Protein AF-A0A966QET1-F1 (afdb_monomer_lite)

Structure (mmCIF, N/CA/C/O backbone):
data_AF-A0A966QET1-F1
#
_entry.id   AF-A0A966QET1-F1
#
loop_
_atom_site.group_PDB
_atom_site.id
_atom_site.type_symbol
_atom_site.label_atom_id
_atom_site.label_alt_id
_atom_site.label_comp_id
_atom_site.label_asym_id
_atom_site.label_entity_id
_atom_site.label_seq_id
_atom_site.pdbx_PDB_ins_code
_atom_site.Cartn_x
_atom_site.Cartn_y
_atom_site.Cartn_z
_atom_site.occupancy
_atom_site.B_iso_or_equiv
_atom_site.auth_seq_id
_atom_site.auth_comp_id
_atom_site.auth_asym_id
_atom_site.auth_atom_id
_atom_site.pdbx_PDB_model_num
ATOM 1 N N . GLU A 1 1 ? -12.473 0.098 18.971 1.00 45.75 1 GLU A N 1
ATOM 2 C CA . GLU A 1 1 ? -12.040 0.941 17.840 1.00 45.75 1 GLU A CA 1
ATOM 3 C C . GLU A 1 1 ? -10.713 0.383 17.363 1.00 45.75 1 GLU A C 1
ATOM 5 O O . GLU A 1 1 ? -9.867 0.121 18.208 1.00 45.75 1 GLU A O 1
ATOM 10 N N . ASN A 1 2 ? -10.595 0.048 16.079 1.00 46.47 2 ASN A N 1
ATOM 11 C CA . ASN A 1 2 ? -9.387 -0.560 15.522 1.00 46.47 2 ASN A CA 1
ATOM 12 C C . ASN A 1 2 ? -8.390 0.574 15.229 1.00 46.47 2 ASN A C 1
ATOM 14 O O . ASN A 1 2 ? -8.690 1.391 14.356 1.00 46.47 2 ASN A O 1
ATOM 18 N N . PRO A 1 3 ? -7.287 0.724 15.986 1.00 50.38 3 PRO A N 1
ATOM 19 C CA . PRO A 1 3 ? -6.400 1.862 15.831 1.00 50.38 3 PRO A CA 1
ATOM 20 C C . PRO A 1 3 ? -5.511 1.600 14.616 1.00 50.38 3 PRO A C 1
ATOM 22 O O . PRO A 1 3 ? -4.423 1.044 14.723 1.00 50.38 3 PRO A O 1
ATOM 25 N N . SER A 1 4 ? -6.030 2.007 13.467 1.00 58.97 4 SER A N 1
ATOM 26 C CA . SER A 1 4 ? -5.341 2.155 12.195 1.00 58.97 4 SER A CA 1
ATOM 27 C C . SER A 1 4 ? -4.962 0.855 11.463 1.00 58.97 4 SER A C 1
ATOM 29 O O . SER A 1 4 ? -4.161 0.040 11.922 1.00 58.97 4 SER A O 1
ATOM 31 N N . ALA A 1 5 ? -5.514 0.689 10.259 1.00 59.53 5 ALA A N 1
ATOM 32 C CA . ALA A 1 5 ? -5.198 -0.399 9.344 1.00 59.53 5 ALA A CA 1
ATOM 33 C C . ALA A 1 5 ? -3.702 -0.388 9.012 1.00 59.53 5 ALA A C 1
ATOM 35 O O . ALA A 1 5 ? -3.131 0.642 8.646 1.00 59.53 5 ALA A O 1
ATOM 36 N N . ARG A 1 6 ? -3.041 -1.540 9.131 1.00 69.81 6 ARG A N 1
ATOM 37 C CA . ARG A 1 6 ? -1.587 -1.642 8.948 1.00 69.81 6 ARG A CA 1
ATOM 38 C C . ARG A 1 6 ? -1.250 -1.697 7.469 1.00 69.81 6 ARG A C 1
ATOM 40 O O . ARG A 1 6 ? -1.812 -2.505 6.744 1.00 69.81 6 ARG A O 1
ATOM 47 N N . VAL A 1 7 ? -0.294 -0.899 7.012 1.00 73.88 7 VAL A N 1
ATOM 48 C CA . VAL A 1 7 ? 0.128 -0.887 5.606 1.00 73.88 7 VAL A CA 1
ATOM 49 C C . VAL A 1 7 ? 1.465 -1.599 5.466 1.00 73.88 7 VAL A C 1
ATOM 51 O O . VAL A 1 7 ? 2.443 -1.177 6.075 1.00 73.88 7 VAL A O 1
ATOM 54 N N . LEU A 1 8 ? 1.523 -2.653 4.654 1.00 72.69 8 LEU A N 1
ATOM 55 C CA . LEU A 1 8 ? 2.761 -3.338 4.277 1.00 72.69 8 LEU A CA 1
ATOM 56 C C . LEU A 1 8 ? 3.186 -2.901 2.875 1.00 72.69 8 LEU A C 1
ATOM 58 O O . LEU A 1 8 ? 2.432 -3.131 1.936 1.00 72.69 8 LEU A O 1
ATOM 62 N N . VAL A 1 9 ? 4.391 -2.348 2.715 1.00 75.69 9 VAL A N 1
ATOM 63 C CA . VAL A 1 9 ? 4.962 -2.022 1.393 1.00 75.69 9 VAL A CA 1
ATOM 64 C C . VAL A 1 9 ? 6.127 -2.952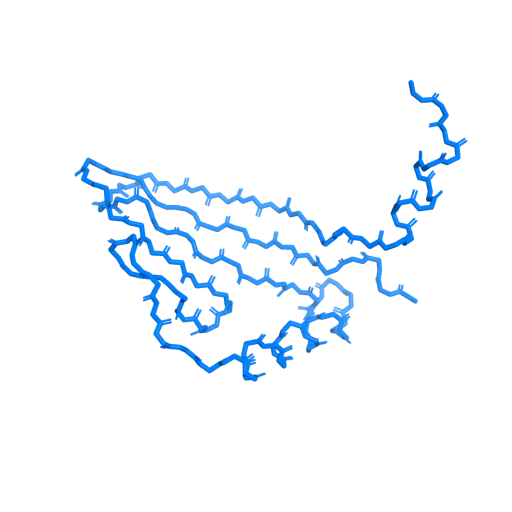 1.082 1.00 75.69 9 VAL A C 1
ATOM 66 O O . VAL A 1 9 ? 7.095 -2.967 1.838 1.00 75.69 9 VAL A O 1
ATOM 69 N N . CYS A 1 10 ? 6.062 -3.691 -0.028 1.00 72.94 10 CYS A N 1
ATOM 70 C CA . CYS A 1 10 ? 7.177 -4.498 -0.545 1.00 72.94 10 CYS A CA 1
ATOM 71 C C . CYS A 1 10 ? 7.699 -3.907 -1.865 1.00 72.94 10 CYS A C 1
ATOM 73 O O . CYS A 1 10 ? 6.880 -3.678 -2.749 1.00 72.94 10 CYS A O 1
ATOM 75 N N . GLY A 1 11 ? 9.013 -3.670 -1.988 1.00 61.53 11 GLY A N 1
ATOM 76 C CA . GLY A 1 11 ? 9.683 -3.037 -3.146 1.00 61.53 11 GLY A CA 1
ATOM 77 C C . GLY A 1 11 ? 10.706 -3.945 -3.844 1.00 61.53 11 GLY A C 1
ATOM 78 O O . GLY A 1 11 ? 11.302 -4.750 -3.138 1.00 61.53 11 GLY A O 1
A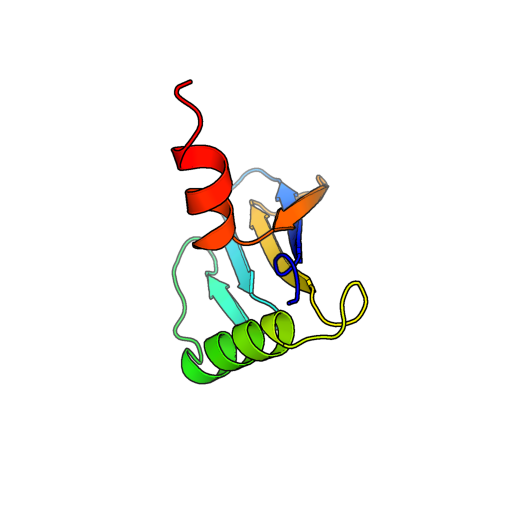TOM 79 N N . HIS A 1 12 ? 10.966 -3.776 -5.153 1.00 64.50 12 HIS A N 1
ATOM 80 C CA . HIS A 1 12 ? 12.142 -4.314 -5.883 1.00 64.50 12 HIS A CA 1
ATOM 81 C C . HIS A 1 12 ? 12.782 -3.249 -6.811 1.00 64.50 12 HIS A C 1
ATOM 83 O O . HIS A 1 12 ? 12.022 -2.414 -7.292 1.00 64.50 12 HIS A O 1
ATOM 89 N N . SER A 1 13 ? 14.121 -3.219 -7.016 1.00 53.72 13 SER A N 1
ATOM 90 C CA . SER A 1 13 ? 14.868 -2.074 -7.626 1.00 53.72 13 SER A CA 1
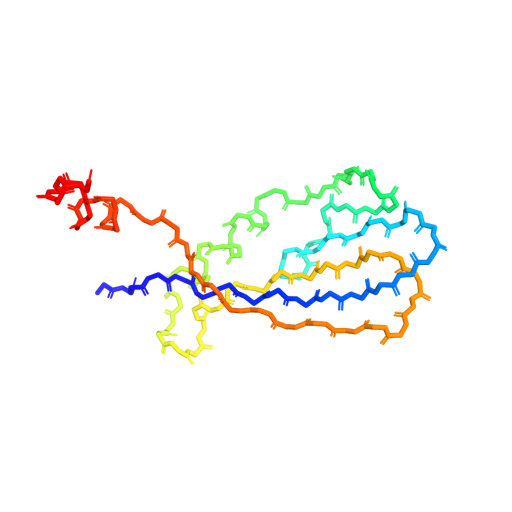ATOM 91 C C . SER A 1 13 ? 15.842 -2.395 -8.772 1.00 53.72 13 SER A C 1
ATOM 93 O O . SER A 1 13 ? 16.637 -3.331 -8.614 1.00 53.72 13 SER A O 1
ATOM 95 N N . THR A 1 14 ? 15.855 -1.578 -9.855 1.00 56.09 14 THR A N 1
ATOM 96 C CA . THR A 1 14 ? 16.712 -1.808 -11.066 1.00 56.09 14 THR A CA 1
ATOM 97 C C . THR A 1 14 ? 16.715 -0.708 -12.130 1.00 56.09 14 THR A C 1
ATOM 99 O O . THR A 1 14 ? 15.820 0.129 -12.200 1.00 56.09 14 THR A O 1
ATOM 102 N N . GLY A 1 15 ? 17.717 -0.765 -13.015 1.00 47.59 15 GLY A N 1
ATOM 103 C CA . GLY A 1 15 ? 17.931 0.158 -14.127 1.00 47.59 15 GLY A CA 1
ATOM 104 C C . GLY A 1 15 ? 16.903 0.043 -15.256 1.00 47.59 15 GLY A C 1
ATOM 105 O O . GLY A 1 15 ? 16.924 -0.895 -16.040 1.00 47.59 15 GLY A O 1
ATOM 106 N N . GLY A 1 16 ? 16.074 1.080 -15.373 1.00 59.28 16 GLY A N 1
ATOM 107 C CA . GLY A 1 16 ? 14.963 1.191 -16.318 1.00 59.28 16 GLY A CA 1
ATOM 108 C C . GLY A 1 16 ? 13.701 1.550 -15.539 1.00 59.28 16 GLY A C 1
ATOM 109 O O . GLY A 1 16 ? 13.354 0.873 -14.576 1.00 59.28 16 GLY A O 1
ATOM 110 N N . LEU A 1 17 ? 13.034 2.654 -15.884 1.00 60.28 17 LEU A N 1
ATOM 111 C CA . LEU A 1 17 ? 11.945 3.208 -15.071 1.00 60.28 17 LEU A CA 1
ATOM 112 C C . LEU A 1 17 ? 10.632 2.437 -15.315 1.00 60.28 17 LEU A C 1
ATOM 114 O O . LEU A 1 17 ? 9.709 2.932 -15.951 1.00 60.28 17 LEU A O 1
ATOM 118 N N . VAL A 1 18 ? 10.564 1.196 -14.832 1.00 77.31 18 VAL A N 1
ATOM 119 C CA . VAL A 1 18 ? 9.356 0.355 -14.818 1.00 77.31 18 VAL A CA 1
ATOM 120 C C . VAL A 1 18 ? 8.778 0.367 -13.408 1.00 77.31 18 VAL A C 1
ATOM 122 O O . VAL A 1 18 ? 9.309 -0.270 -12.503 1.00 77.31 18 VAL A O 1
ATOM 125 N N . VAL A 1 19 ? 7.695 1.120 -13.212 1.00 89.38 19 VAL A N 1
ATOM 126 C CA . VAL A 1 19 ? 6.958 1.159 -11.941 1.00 89.38 19 VAL A CA 1
ATOM 127 C C . VAL A 1 19 ? 5.675 0.350 -12.074 1.00 89.38 19 VAL A C 1
ATOM 129 O O . VAL A 1 19 ? 4.906 0.561 -13.011 1.00 89.38 19 VAL A O 1
ATOM 132 N N . ALA A 1 20 ? 5.421 -0.558 -11.137 1.00 92.94 20 ALA A N 1
ATOM 133 C CA . ALA A 1 20 ? 4.147 -1.261 -11.043 1.00 92.94 20 ALA A CA 1
ATOM 1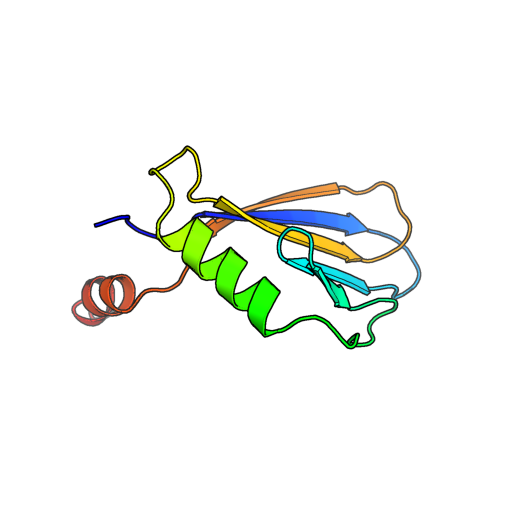34 C C . ALA A 1 20 ? 3.648 -1.280 -9.596 1.00 92.94 20 ALA A C 1
ATOM 136 O O . ALA A 1 20 ? 4.438 -1.388 -8.656 1.00 92.94 20 ALA A O 1
ATOM 137 N N . LEU A 1 21 ? 2.336 -1.134 -9.420 1.00 94.00 21 LEU A N 1
ATOM 138 C CA . LEU A 1 21 ? 1.700 -0.941 -8.117 1.00 94.00 21 LEU A CA 1
ATOM 139 C C . LEU A 1 21 ? 0.477 -1.840 -7.994 1.00 94.00 21 LEU A C 1
ATOM 141 O O . LEU A 1 21 ? -0.395 -1.821 -8.864 1.00 94.00 21 LEU A O 1
ATOM 145 N N . TRP A 1 22 ? 0.377 -2.543 -6.870 1.00 96.25 22 TRP A N 1
ATOM 146 C CA . TRP A 1 22 ? -0.814 -3.281 -6.478 1.00 96.25 22 TRP A CA 1
ATOM 147 C C . TRP A 1 22 ? -1.303 -2.840 -5.106 1.00 96.25 22 TRP A C 1
ATOM 149 O O . TRP A 1 22 ? -0.506 -2.599 -4.197 1.00 96.25 22 TRP A O 1
ATOM 159 N N . LEU A 1 23 ? -2.623 -2.823 -4.959 1.00 94.81 23 LEU A N 1
ATOM 160 C CA . LEU A 1 23 ? -3.330 -2.713 -3.693 1.00 94.81 23 LEU A CA 1
ATOM 161 C C . LEU A 1 23 ? -4.063 -4.031 -3.441 1.00 94.81 23 LEU A C 1
ATOM 163 O O . LEU A 1 23 ? -5.010 -4.362 -4.152 1.00 94.81 23 LEU A O 1
ATOM 167 N N . GLY A 1 24 ? -3.609 -4.816 -2.468 1.00 93.94 24 GLY A N 1
ATOM 168 C CA . GLY A 1 24 ? -4.063 -6.192 -2.299 1.00 93.94 24 GLY A CA 1
ATOM 169 C C . GLY A 1 24 ? -3.845 -6.997 -3.585 1.00 93.94 24 GLY A C 1
ATOM 170 O O . GLY A 1 24 ? -2.717 -7.134 -4.057 1.00 93.94 24 GLY A O 1
ATOM 171 N N . GLY A 1 25 ? -4.933 -7.515 -4.157 1.00 95.44 25 GLY A N 1
ATOM 172 C CA . GLY A 1 25 ? -4.924 -8.209 -5.450 1.00 95.44 25 GLY A CA 1
ATOM 173 C C . GLY A 1 25 ? -5.111 -7.307 -6.679 1.00 95.44 25 GLY A C 1
ATOM 174 O O . GLY A 1 25 ? -5.032 -7.801 -7.799 1.00 95.44 25 GLY A O 1
ATOM 175 N N . PHE A 1 26 ? -5.364 -6.007 -6.507 1.00 97.00 26 PHE A N 1
ATOM 176 C CA . PHE A 1 26 ? -5.711 -5.093 -7.599 1.00 97.00 26 PHE A CA 1
ATOM 177 C C . PHE A 1 26 ? -4.465 -4.401 -8.158 1.00 97.00 26 PHE A C 1
ATOM 179 O O . PHE A 1 26 ? -3.831 -3.626 -7.445 1.00 97.00 26 PHE A O 1
ATOM 186 N N . GLN A 1 27 ? -4.124 -4.638 -9.428 1.00 96.56 27 GLN A N 1
ATOM 187 C CA . GLN A 1 27 ? -3.051 -3.904 -10.108 1.00 96.56 27 GLN A CA 1
ATOM 188 C C . GLN A 1 27 ? -3.556 -2.533 -10.552 1.00 96.56 27 GLN A C 1
ATOM 190 O O . GLN A 1 27 ? -4.509 -2.430 -11.320 1.00 96.56 27 GLN A O 1
ATOM 195 N N . LEU A 1 28 ? -2.918 -1.479 -10.054 1.00 95.75 28 LEU A N 1
ATOM 196 C CA . LEU A 1 28 ? -3.313 -0.094 -10.309 1.00 95.75 28 LEU A CA 1
ATOM 197 C C . LEU A 1 28 ? -2.433 0.572 -11.370 1.00 95.75 28 LEU A C 1
ATOM 199 O O . LEU A 1 28 ? -2.873 1.504 -12.040 1.00 95.75 28 LEU A O 1
ATOM 203 N N . MET A 1 29 ? -1.188 0.112 -11.505 1.00 94.56 29 MET A N 1
ATOM 204 C CA . MET A 1 29 ? -0.190 0.681 -12.408 1.00 94.56 29 MET A CA 1
ATOM 205 C C . MET A 1 29 ? 0.711 -0.409 -12.985 1.00 94.56 29 MET A C 1
ATOM 207 O O . MET A 1 29 ? 1.075 -1.355 -12.280 1.00 94.56 29 MET A O 1
ATOM 211 N N . GLU A 1 30 ? 1.116 -0.231 -14.239 1.00 92.56 30 GLU A N 1
ATOM 212 C CA . GLU A 1 30 ? 2.116 -1.042 -14.930 1.00 92.56 30 GLU A CA 1
ATOM 213 C C . GLU A 1 30 ? 2.969 -0.162 -15.846 1.00 92.56 30 GLU A C 1
ATOM 215 O O . GLU A 1 30 ? 2.451 0.727 -16.519 1.00 92.56 30 GLU A O 1
ATOM 220 N N . GLY A 1 31 ? 4.289 -0.366 -15.855 1.00 89.94 31 GLY A N 1
ATOM 221 C CA . GLY A 1 31 ? 5.198 0.429 -16.689 1.00 89.94 31 GLY A CA 1
ATOM 222 C C . GLY A 1 31 ? 5.139 1.939 -16.419 1.00 89.94 31 GLY A C 1
ATOM 223 O O . GLY A 1 31 ? 5.338 2.738 -17.329 1.00 89.94 31 GLY A O 1
ATOM 224 N N . GLY A 1 32 ? 4.814 2.342 -15.188 1.00 89.19 32 GLY A N 1
ATOM 225 C CA . GLY A 1 32 ? 4.603 3.742 -14.812 1.00 89.19 32 GLY A CA 1
ATOM 226 C C . GLY A 1 32 ? 3.284 4.347 -15.305 1.00 89.19 32 GLY A C 1
ATOM 227 O O . GLY A 1 32 ? 3.066 5.539 -15.104 1.00 89.19 32 GLY A O 1
ATOM 228 N N . GLN A 1 33 ? 2.403 3.559 -15.930 1.00 92.50 33 GLN A N 1
ATOM 229 C CA . GLN A 1 33 ? 1.114 4.010 -16.452 1.00 92.50 33 GLN A CA 1
ATOM 230 C C . GLN A 1 33 ? -0.054 3.436 -15.639 1.00 92.50 33 GLN A C 1
ATOM 232 O O . GLN A 1 33 ? -0.027 2.260 -15.266 1.00 92.50 33 GLN A O 1
ATOM 237 N N . PRO A 1 34 ? -1.092 4.238 -15.344 1.00 94.12 34 PRO A N 1
ATOM 238 C CA . PRO A 1 34 ? -2.273 3.756 -14.642 1.00 94.12 34 PRO A CA 1
ATOM 239 C C . PRO A 1 34 ? -3.054 2.759 -15.504 1.00 94.12 34 PRO A C 1
ATOM 241 O O . PRO A 1 34 ? -3.200 2.941 -16.712 1.00 94.12 34 PRO A O 1
ATOM 244 N N . LEU A 1 35 ? -3.611 1.736 -14.863 1.00 95.19 35 LEU A N 1
ATOM 245 C CA . LEU A 1 35 ? -4.500 0.772 -15.503 1.00 95.19 35 LEU A CA 1
ATOM 246 C C . LEU A 1 35 ? -5.966 1.128 -15.246 1.00 95.19 35 LEU A C 1
ATOM 248 O O . LEU A 1 35 ? -6.313 1.789 -14.265 1.00 95.19 35 LEU A O 1
ATOM 252 N N . ALA A 1 36 ? -6.853 0.637 -16.108 1.00 96.62 36 ALA A N 1
ATOM 253 C CA . ALA A 1 36 ? -8.245 0.474 -15.721 1.00 96.62 36 ALA A CA 1
ATOM 254 C C . ALA A 1 36 ? -8.330 -0.689 -14.721 1.00 96.62 36 ALA A C 1
ATOM 256 O O . ALA A 1 36 ? -7.834 -1.780 -14.991 1.00 96.62 36 ALA A O 1
ATOM 257 N N . PHE A 1 37 ? -8.954 -0.458 -13.571 1.00 94.69 37 PHE A N 1
ATOM 258 C CA . PHE A 1 37 ? -9.132 -1.463 -12.526 1.00 94.69 37 PHE A CA 1
ATOM 259 C C . PHE A 1 37 ? -10.515 -1.327 -11.889 1.00 94.69 37 PHE A C 1
ATOM 261 O O . PHE A 1 37 ? -11.170 -0.284 -11.995 1.00 94.69 37 PHE A O 1
ATOM 268 N N . ASP A 1 38 ? -10.951 -2.375 -11.197 1.00 95.75 38 ASP A N 1
ATOM 269 C CA . ASP A 1 38 ? -12.192 -2.355 -10.430 1.00 95.75 38 ASP A CA 1
ATOM 270 C C . ASP A 1 38 ? -12.045 -1.481 -9.174 1.00 95.75 38 ASP A C 1
ATOM 272 O O . ASP A 1 38 ? -11.560 -1.909 -8.123 1.00 95.75 38 ASP A O 1
ATOM 276 N N . ARG A 1 39 ? -12.474 -0.219 -9.287 1.00 93.94 39 ARG A N 1
ATOM 277 C CA . ARG A 1 39 ? -12.462 0.745 -8.178 1.00 93.94 39 ARG A CA 1
ATOM 278 C C . ARG A 1 39 ? -13.373 0.324 -7.032 1.00 93.94 39 ARG A C 1
ATOM 280 O O . ARG A 1 39 ? -13.048 0.608 -5.879 1.00 93.94 39 ARG A O 1
ATOM 287 N N . ALA A 1 40 ? -14.506 -0.306 -7.336 1.00 94.19 40 ALA A N 1
ATOM 288 C CA . ALA A 1 40 ? -15.459 -0.728 -6.321 1.00 94.19 40 ALA A CA 1
ATOM 289 C C . ALA A 1 40 ? -14.872 -1.884 -5.507 1.00 94.19 40 ALA A C 1
ATOM 291 O O . ALA A 1 40 ? -14.848 -1.800 -4.279 1.00 94.19 40 ALA A O 1
ATOM 292 N N . GLY A 1 41 ? -14.297 -2.882 -6.181 1.00 94.56 41 GLY A N 1
ATOM 293 C CA . GLY A 1 41 ? -13.576 -3.988 -5.552 1.00 94.56 41 GLY A CA 1
ATOM 294 C C . GLY A 1 41 ? -12.384 -3.526 -4.714 1.00 94.56 41 GLY A C 1
ATOM 295 O O . GLY A 1 41 ? -12.275 -3.900 -3.548 1.00 94.56 41 GLY A O 1
ATOM 296 N N . ALA A 1 42 ? -11.535 -2.641 -5.246 1.00 94.06 42 ALA A N 1
ATOM 297 C CA . ALA A 1 42 ? -10.397 -2.096 -4.499 1.00 94.06 42 ALA A CA 1
ATOM 298 C C . ALA A 1 42 ? -10.837 -1.326 -3.239 1.00 94.06 42 ALA A C 1
ATOM 300 O O . ALA A 1 42 ? -10.220 -1.433 -2.179 1.00 94.06 42 ALA A O 1
ATOM 301 N N . SER A 1 43 ? -11.940 -0.579 -3.336 1.00 93.50 43 SER A N 1
ATOM 302 C CA . SER A 1 43 ? -12.510 0.154 -2.201 1.00 93.50 43 SER A CA 1
ATOM 303 C C . SER A 1 43 ? -13.169 -0.775 -1.179 1.00 93.50 43 SER A C 1
ATOM 305 O O . SER A 1 43 ? -13.137 -0.494 0.015 1.00 93.50 43 SER A O 1
ATOM 307 N N . ALA A 1 44 ? -13.789 -1.869 -1.626 1.00 94.69 44 ALA A N 1
ATOM 308 C CA . ALA A 1 44 ? -14.330 -2.898 -0.743 1.00 94.69 44 ALA A CA 1
ATOM 309 C C . ALA A 1 44 ? -13.208 -3.604 0.030 1.00 94.69 44 ALA A C 1
ATOM 311 O O . ALA A 1 44 ? -13.323 -3.753 1.241 1.00 94.69 44 ALA A O 1
ATOM 312 N N . TYR A 1 45 ? -12.094 -3.924 -0.636 1.00 94.06 45 TYR A N 1
ATOM 313 C CA . TYR A 1 45 ? -10.903 -4.485 0.004 1.00 94.06 45 TYR A CA 1
ATOM 314 C C . TYR A 1 45 ? -10.359 -3.586 1.122 1.00 94.06 45 TYR A C 1
ATOM 316 O O . TYR A 1 45 ? -10.076 -4.072 2.211 1.00 94.06 45 TYR A O 1
ATOM 324 N N . LEU A 1 46 ? -10.241 -2.274 0.890 1.00 91.50 46 LEU A N 1
ATOM 325 C CA . LEU A 1 46 ? -9.784 -1.344 1.931 1.00 91.50 46 LEU A CA 1
ATOM 326 C C . LEU A 1 46 ? -10.703 -1.355 3.159 1.00 91.50 46 LEU A C 1
ATOM 328 O O . LEU A 1 46 ? -10.211 -1.446 4.280 1.00 91.50 46 LEU A O 1
ATOM 332 N N . ARG A 1 47 ? -12.024 -1.322 2.946 1.00 91.50 47 ARG A N 1
ATOM 333 C CA . ARG A 1 47 ? -13.016 -1.376 4.034 1.00 91.50 47 ARG A CA 1
ATOM 334 C C . ARG A 1 47 ? -12.989 -2.703 4.782 1.00 91.50 47 ARG A C 1
ATOM 336 O O . ARG A 1 47 ? -13.126 -2.719 5.999 1.00 91.50 47 ARG A O 1
ATOM 343 N N . GLU A 1 48 ? -12.794 -3.809 4.068 1.00 92.00 48 GLU A N 1
ATOM 344 C CA . GLU A 1 48 ? -12.635 -5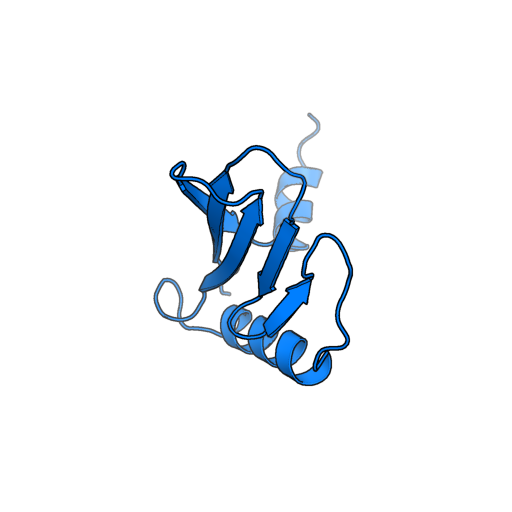.130 4.678 1.00 92.00 48 GLU A CA 1
ATOM 345 C C . GLU A 1 48 ? -11.449 -5.126 5.650 1.00 92.00 48 GLU A C 1
ATOM 347 O O . GLU A 1 48 ? -11.614 -5.530 6.799 1.00 92.00 48 GLU A O 1
ATOM 352 N N . ARG A 1 49 ? -10.292 -4.588 5.232 1.00 91.19 49 ARG A N 1
ATOM 353 C CA . ARG A 1 49 ? -9.106 -4.465 6.096 1.00 91.19 49 ARG A CA 1
ATOM 354 C C . ARG A 1 49 ? -9.320 -3.502 7.254 1.00 91.19 49 ARG A C 1
ATOM 356 O O . ARG A 1 49 ? -8.964 -3.828 8.373 1.00 91.19 49 ARG A O 1
ATOM 363 N N . GLU A 1 50 ? -9.963 -2.365 7.039 1.00 87.44 50 GLU A N 1
ATOM 364 C CA . GLU A 1 50 ? -10.322 -1.451 8.131 1.00 87.44 50 GLU A CA 1
ATOM 365 C C . GLU A 1 50 ? -11.181 -2.146 9.209 1.00 87.44 50 GLU A C 1
ATOM 367 O O . GLU A 1 50 ? -10.924 -2.014 10.409 1.00 87.44 50 GLU A O 1
ATOM 372 N N . SER A 1 51 ? -12.158 -2.955 8.782 1.00 87.69 51 SER A N 1
ATOM 373 C CA . SER A 1 51 ? -13.040 -3.731 9.666 1.00 87.69 51 SER A CA 1
ATOM 374 C C . SER A 1 51 ? -12.436 -5.038 10.198 1.00 87.69 51 SER A C 1
ATOM 376 O O . SER A 1 51 ? -13.081 -5.734 10.984 1.00 87.69 51 SER A O 1
ATOM 378 N N . GLY A 1 52 ? -11.228 -5.391 9.752 1.00 87.00 52 GLY A N 1
ATOM 379 C CA . GLY A 1 52 ? -10.573 -6.652 10.068 1.00 87.00 52 GLY A CA 1
ATOM 380 C C . GLY A 1 52 ? -10.206 -6.777 11.545 1.00 87.00 52 GLY A C 1
ATOM 381 O O . GLY A 1 52 ? -10.037 -5.789 12.263 1.00 87.00 52 GLY A O 1
ATOM 382 N N . THR A 1 53 ? -10.048 -8.015 12.013 1.00 86.69 53 THR A N 1
ATOM 383 C CA . THR A 1 53 ? -9.596 -8.275 13.382 1.00 86.69 53 THR A CA 1
ATOM 384 C C . THR A 1 53 ? -8.180 -7.733 13.575 1.00 86.69 53 THR A C 1
ATOM 386 O O . THR A 1 53 ? -7.281 -8.051 12.791 1.00 86.69 53 THR A O 1
ATOM 389 N N . TYR A 1 54 ? -7.982 -6.943 14.634 1.00 82.38 54 TYR A N 1
ATOM 390 C CA . TYR A 1 54 ? -6.697 -6.321 14.959 1.00 82.38 54 TYR A CA 1
ATOM 391 C C . TYR A 1 54 ? -5.551 -7.344 14.971 1.00 82.38 54 TYR A C 1
ATOM 393 O O . TYR A 1 54 ? -5.666 -8.408 15.588 1.00 82.38 54 TYR A O 1
ATOM 401 N N . LEU A 1 55 ? -4.451 -7.011 14.287 1.00 80.94 55 LEU A N 1
ATOM 402 C CA . LEU A 1 55 ? -3.257 -7.846 14.078 1.00 80.94 55 LEU A CA 1
ATOM 403 C C . LEU A 1 55 ? -3.474 -9.174 13.333 1.00 80.94 55 LEU A C 1
ATOM 405 O O . LEU A 1 55 ? -2.537 -9.971 13.251 1.00 80.94 55 LEU A O 1
ATOM 409 N N . GLN A 1 56 ? -4.662 -9.416 12.781 1.00 84.81 56 GLN A N 1
ATOM 410 C CA . GLN A 1 56 ? -4.979 -10.641 12.041 1.00 84.81 56 GLN A CA 1
ATOM 411 C C . GLN A 1 56 ? -5.382 -10.322 10.602 1.00 84.81 56 GLN A C 1
ATOM 413 O O . GLN A 1 56 ? -4.680 -10.708 9.669 1.00 84.81 56 GLN A O 1
ATOM 418 N N . ASP A 1 57 ? -6.453 -9.549 10.427 1.00 86.50 57 ASP A N 1
ATOM 419 C CA . ASP A 1 57 ? -7.058 -9.284 9.116 1.00 86.50 57 ASP A CA 1
ATOM 420 C C . ASP A 1 57 ? -7.054 -7.798 8.740 1.00 86.50 57 ASP A C 1
ATOM 422 O O . ASP A 1 57 ? -7.555 -7.427 7.679 1.00 86.50 57 ASP A O 1
ATOM 426 N N . ASP A 1 58 ? -6.439 -6.957 9.573 1.00 87.12 58 ASP A N 1
ATOM 427 C CA . ASP A 1 58 ? -6.439 -5.493 9.477 1.00 87.12 58 ASP A CA 1
ATOM 428 C C . ASP A 1 58 ? -5.372 -4.892 8.545 1.00 87.12 58 ASP A C 1
ATOM 430 O O . ASP A 1 58 ? -5.224 -3.673 8.423 1.00 87.12 58 ASP A O 1
ATOM 434 N N . THR A 1 59 ? -4.574 -5.748 7.906 1.00 91.19 59 THR A N 1
ATOM 435 C CA . THR A 1 59 ? -3.405 -5.316 7.143 1.00 91.19 59 THR A CA 1
ATOM 436 C C . THR A 1 59 ? -3.745 -5.097 5.668 1.00 91.19 59 THR A C 1
ATOM 438 O O . THR A 1 59 ? -4.060 -6.029 4.924 1.00 91.19 59 THR A O 1
ATOM 441 N N . VAL A 1 60 ? -3.600 -3.856 5.216 1.00 92.44 60 VAL A N 1
ATOM 442 C CA . VAL A 1 60 ? -3.580 -3.463 3.808 1.00 92.44 60 VAL A CA 1
ATOM 443 C C . VAL A 1 60 ? -2.203 -3.771 3.218 1.00 92.44 60 VAL A C 1
ATOM 445 O O . VAL A 1 60 ? -1.170 -3.280 3.670 1.00 92.44 60 VAL A O 1
ATOM 448 N N . CYS A 1 61 ? -2.171 -4.579 2.163 1.00 93.81 61 CYS A N 1
ATOM 449 C CA . CYS A 1 61 ? -0.944 -4.907 1.450 1.00 93.81 61 CYS A CA 1
ATOM 450 C C . CYS A 1 61 ? -0.797 -4.003 0.225 1.00 93.81 61 CYS A C 1
ATOM 452 O O . CYS A 1 61 ? -1.679 -3.968 -0.632 1.00 93.81 61 CYS A O 1
ATOM 454 N N . ILE A 1 62 ? 0.329 -3.305 0.124 1.00 93.75 62 ILE A N 1
ATOM 455 C CA . ILE A 1 62 ? 0.730 -2.530 -1.045 1.00 93.75 62 ILE A CA 1
ATOM 456 C C . ILE A 1 62 ? 1.993 -3.170 -1.618 1.00 93.75 62 ILE A C 1
ATOM 458 O O . ILE A 1 62 ? 3.030 -3.275 -0.963 1.00 93.75 62 ILE A O 1
ATOM 462 N N . ARG A 1 63 ? 1.931 -3.604 -2.873 1.00 94.25 63 ARG A N 1
ATOM 463 C CA . ARG A 1 63 ? 3.109 -4.114 -3.580 1.00 94.25 63 ARG A CA 1
ATOM 464 C C . ARG A 1 63 ? 3.583 -3.064 -4.560 1.00 94.25 63 ARG A C 1
ATOM 466 O O . ARG A 1 63 ? 2.800 -2.614 -5.386 1.00 94.25 63 ARG A O 1
ATOM 473 N N . LEU A 1 64 ? 4.859 -2.721 -4.490 1.00 91.88 64 LEU A N 1
ATOM 474 C CA . LEU A 1 64 ? 5.505 -1.783 -5.389 1.00 91.88 64 LEU A CA 1
ATOM 475 C C . LEU A 1 64 ? 6.676 -2.488 -6.083 1.00 91.88 64 LEU A C 1
ATOM 477 O O . LEU A 1 64 ? 7.480 -3.168 -5.458 1.00 91.88 64 LEU A O 1
ATOM 481 N N . VAL A 1 65 ? 6.789 -2.332 -7.390 1.00 90.25 65 VAL A N 1
ATOM 482 C CA . VAL A 1 65 ? 7.963 -2.757 -8.160 1.00 90.25 65 VAL A CA 1
ATOM 483 C C . VAL A 1 65 ? 8.531 -1.510 -8.819 1.00 90.25 65 VAL A C 1
ATOM 485 O O . VAL A 1 65 ? 7.765 -0.712 -9.355 1.00 90.25 65 VAL A O 1
ATOM 488 N N . VAL A 1 66 ? 9.845 -1.312 -8.730 1.00 87.31 66 VAL A N 1
ATOM 489 C CA . VAL A 1 66 ? 10.555 -0.123 -9.223 1.00 87.31 66 VAL A CA 1
ATOM 490 C C . VAL A 1 66 ? 11.805 -0.574 -9.984 1.00 87.31 66 VAL A C 1
ATOM 492 O O . VAL A 1 66 ? 12.908 -0.482 -9.476 1.00 87.31 66 VAL A O 1
ATOM 495 N N . GLY A 1 67 ? 11.665 -1.078 -11.204 1.00 82.81 67 GLY A N 1
ATOM 496 C CA . GLY A 1 67 ? 12.757 -1.758 -11.917 1.00 82.81 67 GLY A CA 1
ATOM 497 C C . GLY A 1 67 ? 12.601 -3.292 -11.959 1.00 82.81 67 GLY A C 1
ATOM 498 O O . GLY A 1 67 ? 11.823 -3.873 -11.213 1.00 82.81 67 GLY A O 1
ATOM 499 N N . ASP A 1 68 ? 13.399 -3.969 -12.797 1.00 74.12 68 ASP A N 1
ATOM 500 C CA . ASP A 1 68 ? 13.680 -5.428 -12.930 1.00 74.12 68 ASP A CA 1
ATOM 501 C C . ASP A 1 68 ? 14.820 -6.177 -12.108 1.00 74.12 68 ASP A C 1
ATOM 503 O O . ASP A 1 68 ? 15.617 -6.907 -12.689 1.00 74.12 68 ASP A O 1
ATOM 507 N N . GLY A 1 69 ? 14.972 -6.064 -10.778 1.00 73.69 69 GLY A N 1
ATOM 508 C CA . GLY A 1 69 ? 16.307 -6.175 -10.142 1.00 73.69 69 GLY A CA 1
ATOM 509 C C . GLY A 1 69 ? 16.261 -6.597 -8.690 1.00 73.69 69 GLY A C 1
ATOM 510 O O . GLY A 1 69 ? 15.206 -6.537 -8.058 1.00 73.69 69 GLY A O 1
ATOM 511 N N . PRO A 1 70 ? 17.380 -7.097 -8.138 1.00 78.81 70 PRO A N 1
ATOM 512 C CA . PRO A 1 70 ? 17.310 -8.058 -7.042 1.00 78.81 70 PRO A CA 1
ATOM 513 C C . PRO A 1 70 ? 17.071 -7.414 -5.674 1.00 78.81 70 PRO A C 1
ATOM 515 O O . PRO A 1 70 ? 16.798 -8.126 -4.704 1.00 78.81 70 PRO A O 1
ATOM 518 N N . GLY A 1 71 ? 17.199 -6.085 -5.575 1.00 83.50 71 GLY A N 1
ATOM 519 C CA . GLY A 1 71 ? 16.940 -5.362 -4.335 1.00 83.50 71 GLY A CA 1
ATOM 520 C C . GLY A 1 71 ? 15.527 -5.649 -3.848 1.00 83.50 71 GLY A C 1
ATOM 521 O O . GLY A 1 71 ? 14.624 -5.794 -4.663 1.00 83.50 71 GLY A O 1
ATOM 522 N N . HIS A 1 72 ? 15.336 -5.753 -2.536 1.00 85.62 72 HIS A N 1
ATOM 523 C CA . HIS A 1 72 ? 14.009 -5.861 -1.951 1.00 85.62 72 HIS A CA 1
ATOM 524 C C . HIS A 1 72 ? 13.919 -5.082 -0.643 1.00 85.62 72 HIS A C 1
ATOM 526 O O . HIS A 1 72 ? 14.899 -4.966 0.090 1.00 85.62 72 HIS A O 1
ATOM 532 N N . GLY A 1 73 ? 12.740 -4.541 -0.352 1.00 86.94 73 GLY A N 1
ATOM 533 C CA . GLY A 1 73 ? 12.485 -3.782 0.870 1.00 86.94 73 GLY A CA 1
ATOM 534 C C . GLY A 1 73 ? 11.106 -4.080 1.429 1.00 86.94 73 GLY A C 1
ATOM 535 O O . GLY A 1 73 ? 10.200 -4.428 0.673 1.00 86.94 73 GLY A O 1
ATOM 536 N N . ARG A 1 74 ? 10.957 -3.945 2.749 1.00 89.81 74 ARG A N 1
ATOM 537 C CA . ARG A 1 74 ? 9.681 -4.082 3.451 1.00 89.81 74 ARG A CA 1
ATOM 538 C C . ARG A 1 74 ? 9.505 -2.944 4.450 1.00 89.81 74 ARG A C 1
ATOM 540 O O . ARG A 1 74 ? 10.382 -2.747 5.285 1.00 89.81 74 ARG A O 1
ATOM 547 N N . ALA A 1 75 ? 8.372 -2.254 4.401 1.00 85.81 75 ALA A N 1
ATOM 548 C CA . ALA A 1 75 ? 8.007 -1.218 5.367 1.00 85.81 75 ALA A CA 1
ATOM 549 C C . ALA A 1 75 ? 6.616 -1.471 5.958 1.00 85.81 75 ALA A C 1
ATOM 551 O O . ALA A 1 75 ? 5.771 -2.088 5.309 1.00 85.81 75 ALA A O 1
ATOM 552 N N . TRP A 1 76 ? 6.402 -0.982 7.180 1.00 87.06 76 TRP A N 1
ATOM 553 C CA . TRP A 1 76 ? 5.123 -1.029 7.883 1.00 87.06 76 TRP A CA 1
ATOM 554 C C . TRP A 1 76 ? 4.684 0.386 8.243 1.00 87.06 76 TRP A C 1
ATOM 556 O O . TRP A 1 76 ? 5.492 1.173 8.733 1.00 87.06 76 TRP A O 1
ATOM 566 N N . GLY A 1 77 ? 3.414 0.689 8.024 1.00 85.88 77 GLY A N 1
ATOM 567 C CA . GLY A 1 77 ? 2.792 1.945 8.421 1.00 85.88 77 GLY A CA 1
ATOM 568 C C . GLY A 1 77 ? 1.359 1.726 8.875 1.00 85.88 77 GLY A C 1
ATOM 569 O O . GLY A 1 77 ? 0.937 0.592 9.110 1.00 85.88 77 GLY A O 1
ATOM 570 N N . CYS A 1 78 ? 0.612 2.814 8.971 1.00 83.06 78 CYS A N 1
ATOM 571 C CA . CYS A 1 78 ? -0.811 2.789 9.253 1.00 83.06 78 CYS A CA 1
ATOM 572 C C . CYS A 1 78 ? -1.516 3.920 8.492 1.00 83.06 78 CYS A C 1
ATOM 574 O O . CYS A 1 78 ? -0.837 4.807 7.963 1.00 83.06 78 CYS A O 1
ATOM 576 N N . ASP A 1 79 ? -2.840 3.866 8.368 1.00 81.38 79 ASP A N 1
ATOM 577 C CA . ASP A 1 79 ? -3.600 4.979 7.803 1.00 81.38 79 ASP A CA 1
ATOM 578 C C . ASP A 1 79 ? -3.533 6.226 8.697 1.00 81.38 79 ASP A C 1
ATOM 580 O O . ASP A 1 79 ? -3.309 6.163 9.908 1.00 81.38 79 ASP A O 1
ATOM 584 N N . LEU A 1 80 ? -3.736 7.381 8.067 1.00 77.94 80 LEU A N 1
ATOM 585 C CA . LEU A 1 80 ? -3.854 8.652 8.761 1.00 77.94 80 LEU A CA 1
ATOM 586 C C . LEU A 1 80 ? -5.332 8.914 9.057 1.00 77.94 80 LEU A C 1
ATOM 588 O O . LEU A 1 80 ? -6.082 9.299 8.162 1.00 77.94 80 LEU A O 1
ATOM 592 N N . SER A 1 81 ? -5.734 8.718 10.310 1.00 73.19 81 SER A N 1
ATOM 593 C CA . SER A 1 81 ? -7.122 8.888 10.744 1.00 73.19 81 SER A CA 1
ATOM 594 C C . SER A 1 81 ? -7.380 10.263 11.369 1.00 73.19 81 SER A C 1
ATOM 596 O O . SER A 1 81 ? -6.485 10.897 11.935 1.00 73.19 81 SER A O 1
ATOM 598 N N . ASP A 1 82 ? -8.639 10.709 11.359 1.00 65.94 82 ASP A N 1
ATOM 599 C CA . ASP A 1 82 ? -9.064 11.935 12.056 1.00 65.94 82 ASP A CA 1
ATOM 600 C C . ASP A 1 82 ? -8.717 11.901 13.552 1.00 65.94 82 ASP A C 1
ATOM 602 O O . ASP A 1 82 ? -8.438 12.930 14.168 1.00 65.94 82 ASP A O 1
ATOM 606 N N . GLN A 1 83 ? -8.716 10.710 14.157 1.00 62.88 83 GLN A N 1
ATOM 607 C CA . GLN A 1 83 ? -8.305 10.519 15.544 1.00 62.88 83 GLN A CA 1
ATOM 608 C C . GLN A 1 83 ? -6.814 10.818 15.737 1.00 62.88 83 GLN A C 1
ATOM 610 O O . GLN A 1 83 ? -6.464 11.471 16.718 1.00 62.88 83 GLN A O 1
ATOM 615 N N . TYR A 1 84 ? -5.955 10.422 14.792 1.00 57.22 84 TYR A N 1
ATOM 616 C CA . TYR A 1 84 ? -4.536 10.781 14.808 1.00 57.22 84 TYR A CA 1
ATOM 617 C C . TYR A 1 84 ? -4.329 12.297 14.688 1.00 57.22 84 TYR A C 1
ATOM 619 O O . TYR A 1 84 ? -3.499 12.859 15.407 1.00 57.22 84 TYR A O 1
ATOM 627 N N . ILE A 1 85 ? -5.104 12.969 13.824 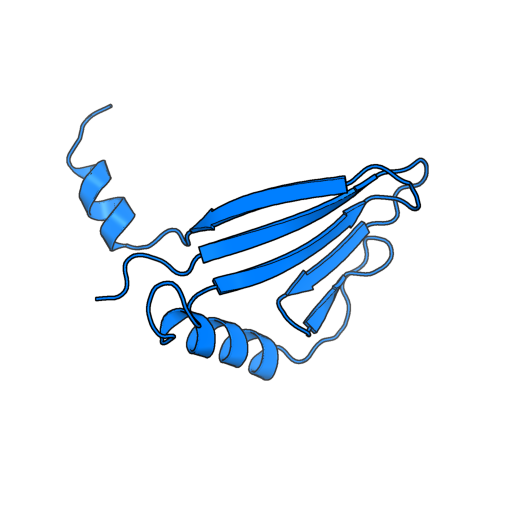1.00 60.69 85 ILE A N 1
ATOM 628 C CA . ILE A 1 85 ? -5.060 14.434 13.689 1.00 60.69 85 ILE A CA 1
ATOM 629 C C . ILE A 1 85 ? -5.465 15.094 15.006 1.00 60.69 85 ILE A C 1
ATOM 631 O O . ILE A 1 85 ? -4.725 15.933 15.499 1.00 60.69 85 ILE A O 1
ATOM 635 N N . ARG A 1 86 ? -6.582 14.687 15.620 1.00 62.31 86 ARG A N 1
ATOM 636 C CA . ARG A 1 86 ? -7.037 15.253 16.903 1.00 62.31 86 ARG A CA 1
ATOM 637 C C . ARG A 1 86 ? -6.011 15.084 18.026 1.00 62.31 86 ARG A C 1
ATOM 639 O O . ARG A 1 86 ? -5.785 16.024 18.772 1.00 62.31 86 ARG A O 1
ATOM 646 N N . ILE A 1 87 ? -5.360 13.922 18.119 1.00 57.81 87 ILE A N 1
ATOM 647 C CA . ILE A 1 87 ? -4.352 13.650 19.159 1.00 57.81 87 ILE A CA 1
ATOM 648 C C . ILE A 1 87 ? -3.129 14.569 19.028 1.00 57.81 87 ILE A C 1
ATOM 650 O O . ILE A 1 87 ? -2.566 14.975 20.040 1.00 57.81 87 ILE A O 1
ATOM 654 N N . ASN A 1 88 ? -2.709 14.894 17.803 1.00 56.50 88 ASN A N 1
ATOM 655 C CA . ASN A 1 88 ? -1.503 15.694 17.569 1.00 56.50 88 ASN A CA 1
ATOM 656 C C . ASN A 1 88 ? -1.786 17.186 17.322 1.00 56.50 88 ASN A C 1
ATOM 658 O O . ASN A 1 88 ? -0.878 17.993 17.472 1.00 56.50 88 ASN A O 1
ATOM 662 N N . ALA A 1 89 ? -3.016 17.571 16.969 1.00 58.22 89 ALA A N 1
ATOM 663 C CA . ALA A 1 89 ? -3.396 18.967 16.731 1.00 58.22 89 ALA A CA 1
ATOM 664 C C . ALA A 1 89 ? -3.507 19.795 18.023 1.00 58.22 89 ALA A C 1
ATOM 666 O O . ALA A 1 89 ? -3.372 21.015 17.966 1.00 58.22 89 ALA A O 1
ATOM 667 N N . ASP A 1 90 ? -3.695 19.144 19.176 1.00 57.78 90 ASP A N 1
ATOM 668 C CA . ASP A 1 90 ? -3.704 19.799 20.492 1.00 57.78 90 ASP A CA 1
ATOM 669 C C . ASP A 1 90 ? -2.288 20.020 21.069 1.00 57.78 90 ASP A C 1
ATOM 671 O O . ASP A 1 90 ? -2.133 20.650 22.118 1.00 57.78 90 ASP A O 1
ATOM 675 N N . TYR A 1 91 ? -1.238 19.559 20.376 1.00 49.56 91 TYR A N 1
ATOM 676 C CA . TYR A 1 91 ? 0.149 19.891 20.690 1.00 49.56 91 TYR A CA 1
ATOM 677 C C . TYR A 1 91 ? 0.660 20.950 19.712 1.00 49.56 91 TYR A C 1
ATOM 679 O O . TYR A 1 91 ? 0.878 20.688 18.533 1.00 49.56 91 TYR A O 1
ATOM 687 N N . THR A 1 92 ? 0.904 22.161 20.210 1.00 50.62 92 THR A N 1
ATOM 688 C CA . THR A 1 92 ? 1.764 23.122 19.512 1.00 50.62 92 THR A CA 1
ATOM 689 C C . THR A 1 92 ? 3.173 22.530 19.406 1.00 50.62 92 THR A C 1
ATOM 691 O O . THR A 1 92 ? 3.841 22.388 20.433 1.00 50.62 92 THR A O 1
ATOM 694 N N . THR A 1 93 ? 3.604 22.166 18.195 1.00 55.41 93 THR A N 1
ATOM 695 C CA . THR A 1 93 ? 4.993 21.798 17.860 1.00 55.41 93 THR A CA 1
ATOM 696 C C . THR A 1 93 ? 5.789 23.007 17.405 1.00 55.41 93 THR A C 1
ATOM 698 O O . THR A 1 93 ? 5.228 23.764 16.577 1.00 55.41 93 THR A O 1
#

Radius of gyration: 15.82 Å; chains: 1; bounding box: 33×34×37 Å

Sequence (93 aa):
ENPSARVLVCGHSTGGLVVALWLGGFQLMEGGQPLAFDRAGASAYLRERESGTYLQDDTVCIRLVVGDGPGHGRAWGCDLSDQYIRINADYTT

Secondary structure (DSSP, 8-state):
-----EEEEEEEE-SS--EEEEETTEEEEETTEEPP--HHHHHHHHHHHHTSPTTTT-EEEEEEEESSSSEEEEEEEE---HHHHHHHHTS--

Foldseek 3Di:
DAPFQKEKEKEFEDDDFWKWKDWVPWTQDTRNHGDDTDPVVSVVQQVQLCPDDHPPRNYIYMYMYGHDHDDMDIDMDGDDDPVNCVVPVVDDD

pLDDT: mean 80.03, std 15.4, range [45.75, 97.0]